Protein AF-A4C9Z6-F1 (afdb_monomer)

pLDDT: mean 84.3, std 11.51, range [42.38, 93.94]

Secondary structure (DSSP, 8-state):
-HHHHHHHHHHHHHHHHHHHHHHHHHHHHHHHHHHHSSGGGEEEEETTEEEE------

Organism: NCBI:txid87626

Mean predicted aligned error: 7.74 Å

Sequence (58 aa):
MKVKTLMIATFSLIVVGTVAEGYNLAHHEEMALSKCKTEHNIDYVDSKGFKCKTTQTP

Structure (mmCIF, N/CA/C/O backbone):
data_AF-A4C9Z6-F1
#
_entry.id   AF-A4C9Z6-F1
#
loop_
_atom_site.group_PDB
_atom_site.id
_atom_site.type_symbol
_atom_site.label_atom_id
_atom_site.label_alt_id
_atom_site.label_comp_id
_atom_site.label_asym_id
_atom_site.label_entity_id
_atom_site.label_seq_id
_atom_site.pdbx_PDB_ins_code
_atom_site.Cartn_x
_atom_site.Cartn_y
_atom_site.Cartn_z
_atom_site.occupancy
_atom_site.B_iso_or_equiv
_atom_site.auth_seq_id
_atom_site.auth_comp_id
_atom_site.auth_asym_id
_atom_site.auth_atom_id
_atom_site.pdbx_PDB_model_num
ATOM 1 N N . MET A 1 1 ? 24.440 -2.948 -29.679 1.00 59.59 1 MET A N 1
ATOM 2 C CA . MET A 1 1 ? 24.806 -2.455 -28.328 1.00 59.59 1 MET A CA 1
ATOM 3 C C . MET A 1 1 ? 23.758 -1.503 -27.753 1.00 59.59 1 MET A C 1
ATOM 5 O O . MET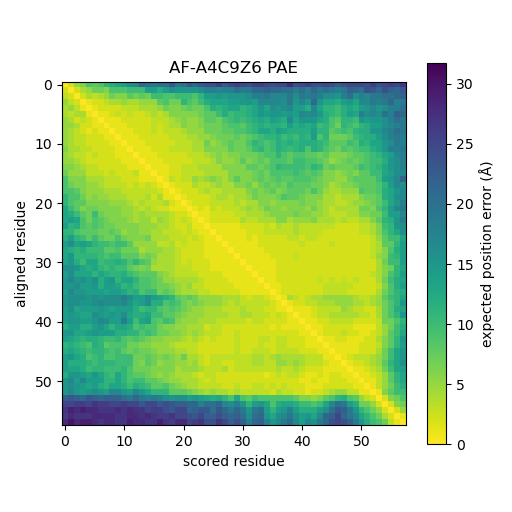 A 1 1 ? 23.249 -1.816 -26.691 1.00 59.59 1 MET A O 1
ATOM 9 N N . LYS A 1 2 ? 23.339 -0.446 -28.469 1.00 68.50 2 LYS A N 1
ATOM 10 C CA . LYS A 1 2 ? 22.331 0.537 -28.000 1.00 68.50 2 LYS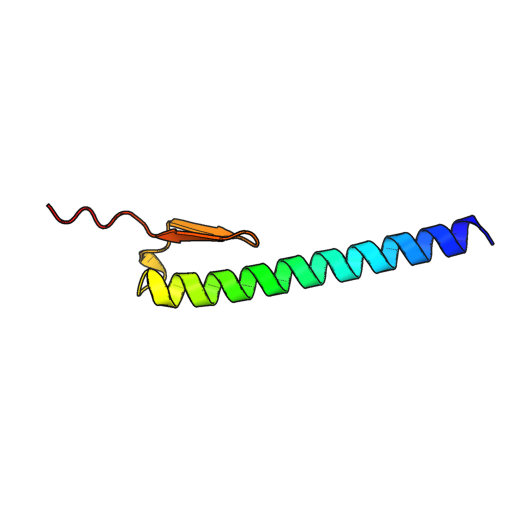 A CA 1
ATOM 11 C C . LYS A 1 2 ? 21.024 -0.072 -27.446 1.00 68.50 2 LYS A C 1
ATOM 13 O O . LYS A 1 2 ? 20.581 0.327 -26.379 1.00 68.50 2 LYS A O 1
ATOM 18 N N . VAL A 1 3 ? 20.461 -1.089 -28.110 1.00 76.00 3 VAL A N 1
ATOM 19 C CA . VAL A 1 3 ? 19.223 -1.766 -27.657 1.00 76.00 3 VAL A CA 1
ATOM 20 C C . VAL A 1 3 ? 19.436 -2.596 -26.384 1.00 76.00 3 VAL A C 1
ATOM 22 O O . VAL A 1 3 ? 18.574 -2.613 -25.514 1.00 76.00 3 VAL A O 1
ATOM 25 N N . LYS A 1 4 ? 20.603 -3.242 -26.230 1.00 77.31 4 LYS A N 1
ATOM 26 C CA . LYS A 1 4 ? 20.922 -4.028 -25.024 1.00 77.31 4 LYS A CA 1
ATOM 27 C C . LYS A 1 4 ? 21.058 -3.120 -23.799 1.00 77.31 4 LYS A C 1
ATOM 29 O O . LYS A 1 4 ? 20.534 -3.450 -22.745 1.00 77.31 4 LYS A O 1
ATOM 34 N N . THR A 1 5 ? 21.699 -1.963 -23.955 1.00 81.81 5 THR A N 1
ATOM 35 C CA . THR A 1 5 ? 21.826 -0.964 -22.884 1.00 81.81 5 THR A CA 1
ATOM 36 C C . THR A 1 5 ? 20.473 -0.367 -22.497 1.00 81.81 5 THR A C 1
ATOM 38 O O . THR A 1 5 ? 20.196 -0.237 -21.309 1.00 81.81 5 THR A O 1
ATOM 41 N N . LEU A 1 6 ? 19.611 -0.067 -23.477 1.00 88.25 6 LEU A N 1
ATOM 42 C CA . LEU A 1 6 ? 18.260 0.434 -23.215 1.00 88.25 6 LEU A CA 1
ATOM 43 C C . LEU A 1 6 ? 17.419 -0.591 -22.441 1.00 88.25 6 LEU A C 1
ATOM 45 O O . LEU A 1 6 ? 16.833 -0.245 -21.426 1.00 88.25 6 LEU A O 1
ATOM 49 N N . MET A 1 7 ? 17.433 -1.859 -22.864 1.00 87.62 7 MET A N 1
ATOM 50 C CA . MET A 1 7 ? 16.693 -2.932 -22.187 1.00 87.62 7 MET A CA 1
ATOM 51 C C . MET A 1 7 ? 17.152 -3.135 -20.741 1.00 87.62 7 MET A C 1
ATOM 53 O O . MET A 1 7 ? 16.317 -3.286 -19.855 1.00 87.62 7 MET A O 1
ATOM 57 N N . ILE A 1 8 ? 18.464 -3.100 -20.488 1.00 88.88 8 ILE A N 1
ATOM 58 C CA . ILE A 1 8 ? 19.006 -3.214 -19.127 1.00 88.88 8 ILE A CA 1
ATOM 59 C C . ILE A 1 8 ? 18.555 -2.025 -18.275 1.00 88.88 8 ILE A C 1
ATOM 61 O O . ILE A 1 8 ? 18.089 -2.227 -17.161 1.00 88.88 8 ILE A O 1
AT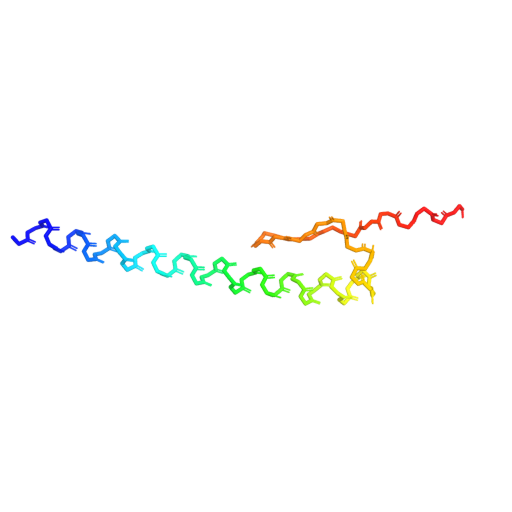OM 65 N N . ALA A 1 9 ? 18.631 -0.798 -18.797 1.00 89.38 9 ALA A N 1
ATOM 66 C CA . ALA A 1 9 ? 18.186 0.387 -18.069 1.00 89.38 9 ALA A CA 1
ATOM 67 C C . ALA A 1 9 ? 16.683 0.337 -17.739 1.00 89.38 9 ALA A C 1
ATOM 69 O O . ALA A 1 9 ? 16.293 0.618 -16.607 1.00 89.38 9 ALA A O 1
ATOM 70 N N . THR A 1 10 ? 15.843 -0.070 -18.696 1.00 89.06 10 THR A N 1
ATOM 71 C CA . THR A 1 10 ? 14.401 -0.232 -18.476 1.00 89.06 10 THR A CA 1
ATOM 72 C C . THR A 1 10 ? 14.109 -1.320 -17.446 1.00 89.06 10 THR A C 1
ATOM 74 O O . THR A 1 10 ? 13.305 -1.099 -16.546 1.00 89.06 10 THR A O 1
ATOM 77 N N . PHE A 1 11 ? 14.790 -2.466 -17.522 1.00 90.88 11 PHE A N 1
ATOM 78 C CA . PHE A 1 11 ? 14.616 -3.549 -16.556 1.00 90.88 11 PHE A CA 1
ATOM 79 C C . PHE A 1 11 ? 14.995 -3.108 -15.137 1.00 90.88 11 PHE A C 1
ATOM 81 O O . PHE A 1 11 ? 14.226 -3.315 -14.202 1.00 90.88 11 PHE A O 1
ATOM 88 N N . SER A 1 12 ? 16.130 -2.422 -14.983 1.00 90.06 12 SER A N 1
ATOM 89 C CA . SER A 1 12 ? 16.563 -1.881 -13.693 1.00 90.06 12 SER A CA 1
ATOM 90 C C . SER A 1 12 ? 15.551 -0.895 -13.106 1.00 90.06 12 SER A C 1
ATOM 92 O O . SER A 1 12 ? 15.263 -0.958 -11.914 1.00 90.06 12 SER A O 1
ATOM 94 N N . LEU A 1 13 ? 14.970 -0.014 -13.928 1.00 89.19 13 LEU A N 1
ATOM 95 C CA . LEU A 1 13 ? 13.939 0.929 -13.480 1.00 89.19 13 LEU A CA 1
ATOM 96 C C . LEU A 1 13 ? 12.665 0.218 -13.006 1.00 89.19 13 LEU A C 1
ATOM 98 O O . LEU A 1 13 ? 12.098 0.612 -11.991 1.00 89.19 13 LEU A O 1
ATOM 102 N N . ILE A 1 14 ? 12.240 -0.844 -13.696 1.00 89.94 14 ILE A N 1
ATOM 103 C CA . ILE A 1 14 ? 11.069 -1.641 -13.296 1.00 89.94 14 ILE A CA 1
ATOM 104 C C . ILE A 1 14 ? 11.324 -2.336 -11.952 1.00 89.94 14 ILE A C 1
ATOM 106 O O . ILE A 1 14 ? 10.467 -2.304 -11.069 1.00 89.94 14 ILE A O 1
ATOM 110 N N . VAL A 1 15 ? 12.509 -2.925 -11.764 1.00 88.94 15 VAL A N 1
ATOM 111 C CA . VAL A 1 15 ? 12.872 -3.583 -10.498 1.00 88.94 15 VAL A CA 1
ATOM 112 C C . VAL A 1 15 ? 12.884 -2.578 -9.345 1.00 88.94 15 VAL A C 1
ATOM 114 O O . VAL A 1 15 ? 12.284 -2.833 -8.308 1.00 88.94 15 VAL A O 1
ATOM 117 N N . VAL A 1 16 ? 13.499 -1.405 -9.519 1.00 88.38 16 VAL A N 1
ATOM 118 C CA . VAL A 1 16 ? 13.515 -0.377 -8.463 1.00 88.38 16 VAL A CA 1
ATOM 119 C C . VAL A 1 16 ? 12.105 0.149 -8.173 1.00 88.38 16 VAL A C 1
ATOM 121 O O . VAL A 1 16 ? 11.744 0.300 -7.008 1.00 88.38 16 VAL A O 1
ATOM 124 N N . GLY A 1 17 ? 11.293 0.383 -9.209 1.00 83.50 17 GLY A N 1
ATOM 125 C CA . GLY A 1 17 ? 9.916 0.857 -9.056 1.00 83.50 17 GLY A CA 1
ATOM 126 C C . GLY A 1 17 ? 9.030 -0.122 -8.281 1.00 83.50 17 GLY A C 1
ATOM 127 O O . GLY A 1 17 ? 8.365 0.278 -7.331 1.00 83.50 17 GLY A O 1
ATOM 128 N N . THR A 1 18 ? 9.081 -1.410 -8.628 1.00 81.56 18 THR A N 1
ATOM 129 C CA . THR A 1 18 ? 8.298 -2.461 -7.946 1.00 81.56 18 THR A CA 1
ATOM 130 C C . THR A 1 18 ? 8.716 -2.656 -6.489 1.00 81.56 18 THR A C 1
ATOM 132 O O . THR A 1 18 ? 7.864 -2.814 -5.617 1.00 81.56 18 THR A O 1
ATOM 135 N N . VAL A 1 19 ? 10.019 -2.586 -6.195 1.00 83.31 19 VAL A N 1
ATOM 136 C CA . VAL A 1 19 ? 10.519 -2.645 -4.815 1.00 83.31 19 VAL A CA 1
ATOM 137 C C . VAL A 1 19 ? 10.029 -1.440 -4.008 1.00 83.31 19 VAL A C 1
ATOM 139 O O . VAL A 1 19 ? 9.552 -1.615 -2.890 1.00 83.31 19 VAL A O 1
ATOM 142 N N . ALA A 1 20 ? 10.084 -0.229 -4.571 1.00 82.25 20 ALA A N 1
ATOM 143 C CA . ALA A 1 20 ? 9.602 0.977 -3.897 1.00 82.25 20 ALA A CA 1
ATOM 144 C C . ALA A 1 20 ? 8.094 0.921 -3.589 1.00 82.25 20 ALA A C 1
ATOM 146 O O . ALA A 1 20 ? 7.684 1.285 -2.487 1.00 82.25 20 ALA A O 1
ATOM 147 N N . GLU A 1 21 ? 7.272 0.422 -4.519 1.00 80.50 21 GLU A N 1
ATOM 148 C CA . GLU A 1 21 ? 5.838 0.214 -4.276 1.00 80.50 21 GLU A CA 1
ATOM 149 C C . GLU A 1 21 ? 5.583 -0.779 -3.136 1.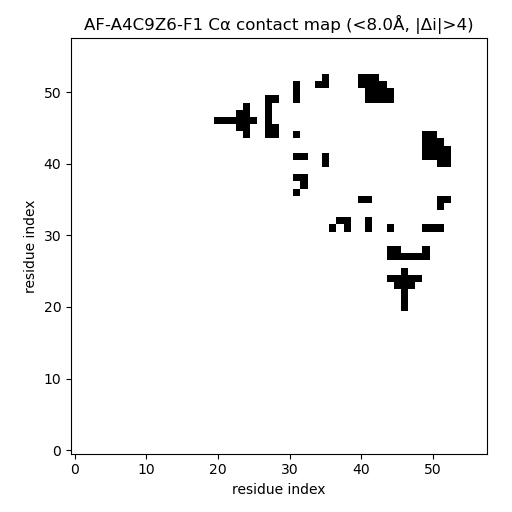00 80.50 21 GLU A C 1
ATOM 151 O O . GLU A 1 21 ? 4.731 -0.517 -2.287 1.00 80.50 21 GLU A O 1
ATOM 156 N N . GLY A 1 22 ? 6.347 -1.875 -3.075 1.00 82.56 22 GLY A N 1
ATOM 157 C CA . GLY A 1 22 ? 6.251 -2.860 -1.996 1.00 82.56 22 GLY A CA 1
ATOM 158 C C . GLY A 1 22 ? 6.631 -2.294 -0.624 1.00 82.56 22 GLY A C 1
ATOM 159 O O . GLY A 1 22 ? 5.915 -2.523 0.349 1.00 82.56 22 GLY A O 1
ATOM 160 N N . TYR A 1 23 ? 7.713 -1.511 -0.539 1.00 82.50 23 TYR A N 1
ATOM 161 C CA . TYR A 1 23 ? 8.108 -0.845 0.710 1.00 82.50 23 TYR A CA 1
ATOM 162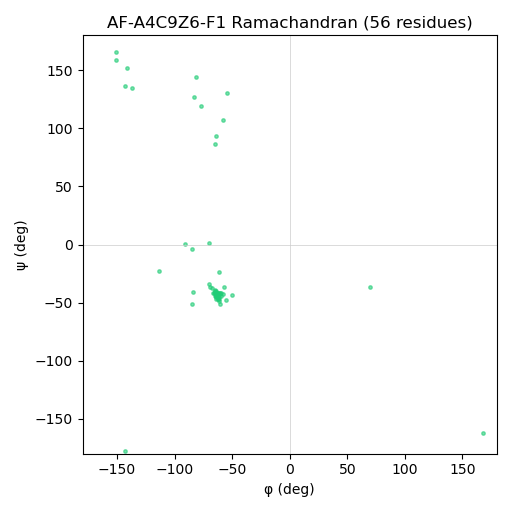 C C . TYR A 1 23 ? 7.061 0.163 1.186 1.00 82.50 23 TYR A C 1
ATOM 164 O O . TYR A 1 23 ? 6.742 0.196 2.375 1.00 82.50 23 TYR A O 1
ATOM 172 N N . ASN A 1 24 ? 6.507 0.963 0.272 1.00 85.94 24 ASN A N 1
ATOM 173 C CA . ASN A 1 24 ? 5.461 1.914 0.632 1.00 85.94 24 ASN A CA 1
ATOM 174 C C . ASN A 1 24 ? 4.192 1.196 1.097 1.00 85.94 24 ASN A C 1
ATOM 176 O O . ASN A 1 24 ? 3.596 1.616 2.084 1.00 85.94 24 ASN A O 1
ATOM 180 N N . LEU A 1 25 ? 3.802 0.102 0.434 1.00 89.06 25 LEU A N 1
ATOM 181 C CA . LEU A 1 25 ? 2.646 -0.697 0.838 1.00 89.06 25 LEU A CA 1
ATOM 182 C C . LEU A 1 25 ? 2.821 -1.260 2.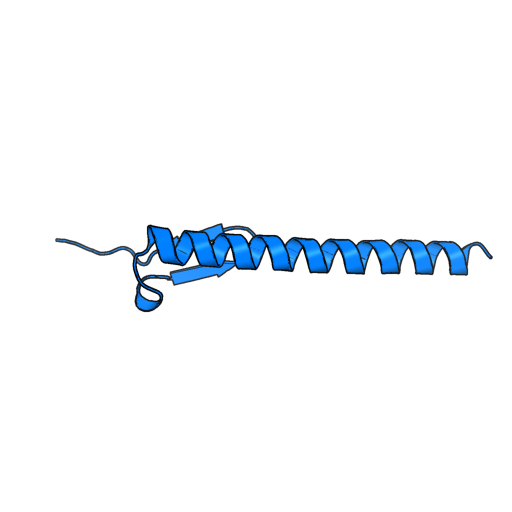251 1.00 89.06 25 LEU A C 1
ATOM 184 O O . LEU A 1 25 ? 1.967 -1.022 3.098 1.00 89.06 25 LEU A O 1
ATOM 188 N N . ALA A 1 26 ? 3.948 -1.922 2.528 1.00 88.75 26 ALA A N 1
ATOM 189 C CA . ALA A 1 26 ? 4.229 -2.480 3.851 1.00 88.75 26 ALA A CA 1
ATOM 190 C C . ALA A 1 26 ? 4.212 -1.392 4.940 1.00 88.75 26 ALA A C 1
ATOM 192 O O . ALA A 1 26 ? 3.617 -1.561 6.002 1.00 88.75 26 ALA A O 1
ATOM 193 N N . HIS A 1 27 ? 4.798 -0.227 4.654 1.00 90.38 27 HIS A N 1
ATOM 194 C CA . HIS A 1 27 ? 4.776 0.901 5.581 1.00 90.38 27 HIS A CA 1
ATOM 195 C C . HIS A 1 27 ? 3.356 1.445 5.821 1.00 90.38 27 HIS A C 1
ATOM 197 O O . HIS A 1 27 ? 2.993 1.796 6.948 1.00 90.38 27 HIS A O 1
ATOM 203 N N . HIS A 1 28 ? 2.527 1.515 4.778 1.00 90.62 28 HIS A N 1
ATOM 204 C CA . HIS A 1 28 ? 1.135 1.933 4.908 1.00 90.62 28 HIS A CA 1
ATOM 205 C C . HIS A 1 28 ? 0.279 0.898 5.641 1.00 90.62 28 HIS A C 1
ATOM 207 O O . HIS A 1 28 ? -0.593 1.308 6.404 1.00 90.62 28 HIS A O 1
ATOM 213 N N . GLU A 1 29 ? 0.549 -0.398 5.491 1.00 90.38 29 GLU A N 1
ATOM 214 C CA . GLU A 1 29 ? -0.086 -1.470 6.269 1.00 90.38 29 GLU A CA 1
ATOM 215 C C . GLU A 1 29 ? 0.220 -1.329 7.761 1.00 90.38 29 GLU A C 1
ATOM 217 O O . GLU A 1 29 ? -0.704 -1.299 8.578 1.00 90.38 29 GLU A O 1
ATOM 222 N N . GLU A 1 30 ? 1.489 -1.129 8.127 1.00 91.25 30 GLU A N 1
ATOM 223 C CA . GLU A 1 30 ? 1.897 -0.896 9.517 1.00 91.25 30 GLU A CA 1
ATOM 224 C C . GLU A 1 30 ? 1.221 0.348 10.115 1.00 91.25 30 GLU A C 1
ATOM 226 O O . GLU A 1 30 ? 0.700 0.322 11.239 1.00 91.25 30 GLU A O 1
ATOM 231 N N . MET A 1 31 ? 1.178 1.450 9.358 1.00 89.69 31 MET A N 1
ATOM 232 C CA . MET A 1 31 ? 0.495 2.666 9.800 1.00 89.69 31 MET A CA 1
ATOM 233 C C . MET A 1 31 ? -1.024 2.487 9.894 1.00 89.69 31 MET A C 1
ATOM 235 O O . MET A 1 31 ? -1.633 3.018 10.828 1.00 89.69 31 MET A O 1
ATOM 239 N N . ALA A 1 32 ? -1.638 1.738 8.977 1.00 91.31 32 ALA A N 1
ATOM 240 C CA . ALA A 1 32 ? -3.067 1.447 8.989 1.00 91.31 32 ALA A CA 1
ATOM 241 C C . ALA A 1 32 ? -3.455 0.626 10.221 1.00 91.31 32 ALA A C 1
ATOM 243 O O . ALA A 1 32 ? -4.384 0.997 10.936 1.00 91.31 32 ALA A O 1
ATOM 244 N N . LEU A 1 33 ? -2.697 -0.428 10.528 1.00 91.38 33 LEU A N 1
ATOM 245 C CA . LEU A 1 33 ? -2.844 -1.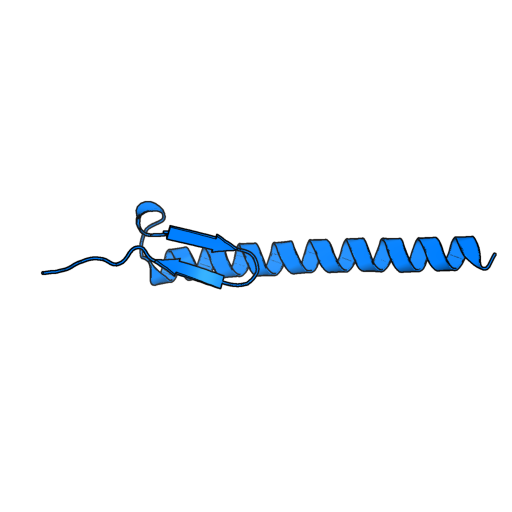229 11.745 1.00 91.38 33 LEU A CA 1
ATOM 246 C C . LEU A 1 33 ? -2.755 -0.360 13.007 1.00 91.38 33 LEU A C 1
ATOM 248 O O . LEU A 1 33 ? -3.625 -0.424 13.878 1.00 91.38 33 LEU A O 1
ATOM 252 N N . SER A 1 34 ? -1.746 0.512 13.071 1.00 91.31 34 SER A N 1
ATOM 253 C CA . SER A 1 34 ? -1.534 1.425 14.199 1.00 91.31 34 SER A CA 1
ATOM 254 C C . SER A 1 34 ? -2.678 2.435 14.372 1.00 91.31 34 SER A C 1
ATOM 256 O O . SER A 1 34 ? -3.141 2.685 15.487 1.00 91.31 34 SER A O 1
ATOM 258 N N . LYS A 1 35 ? -3.188 3.009 13.275 1.00 90.00 35 LYS A N 1
ATOM 259 C CA . LYS A 1 35 ? -4.206 4.075 13.306 1.00 90.00 35 LYS A CA 1
ATOM 260 C C . LYS A 1 35 ? -5.634 3.547 13.419 1.00 90.00 35 LYS A C 1
ATOM 262 O O . LYS A 1 35 ? -6.427 4.115 14.169 1.00 90.00 35 LYS A O 1
ATOM 267 N N . CYS A 1 36 ? -5.964 2.471 12.710 1.00 89.81 36 CYS A N 1
ATOM 268 C CA . CYS A 1 36 ? -7.295 1.863 12.718 1.00 89.81 36 CYS A CA 1
ATOM 269 C C . CYS A 1 36 ? -7.489 0.878 13.889 1.00 89.81 36 CYS A C 1
ATOM 271 O O . CYS A 1 36 ? -8.600 0.389 14.110 1.00 89.81 36 CYS A O 1
ATOM 273 N N . LYS A 1 37 ? -6.433 0.638 14.683 1.00 87.06 37 LYS A N 1
ATOM 274 C CA . LYS A 1 37 ? -6.343 -0.249 15.860 1.00 87.06 37 LYS A CA 1
ATOM 275 C C . LYS A 1 37 ? -6.410 -1.745 15.550 1.00 87.06 37 LYS A C 1
ATOM 277 O O . LYS A 1 37 ? -5.769 -2.525 16.244 1.00 87.06 37 LYS A O 1
ATOM 282 N N . THR A 1 38 ? -7.208 -2.152 14.566 1.00 86.94 38 THR A N 1
ATOM 283 C CA . THR A 1 38 ? -7.386 -3.553 14.160 1.00 86.94 38 THR A CA 1
ATOM 284 C C . THR A 1 38 ? -7.501 -3.650 12.638 1.00 86.94 38 THR A C 1
ATOM 2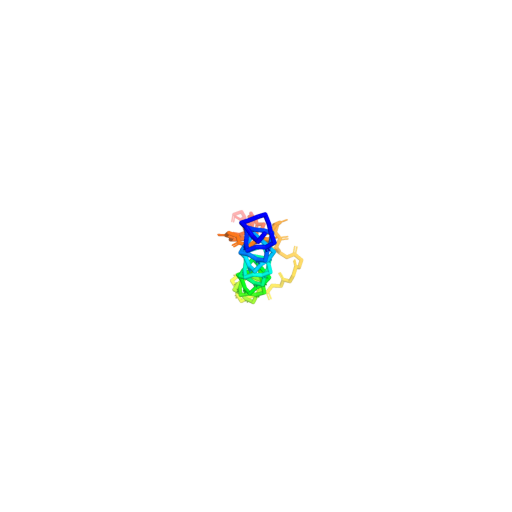86 O O . THR A 1 38 ? -8.009 -2.724 12.002 1.00 86.94 38 THR A O 1
ATOM 289 N N . GLU A 1 39 ? -7.095 -4.783 12.051 1.00 85.38 39 GLU A N 1
ATOM 290 C CA . GLU A 1 39 ? -7.260 -5.038 10.606 1.00 85.38 39 GLU A CA 1
ATOM 291 C C . GLU A 1 39 ? -8.718 -4.947 10.154 1.00 85.38 39 GLU A C 1
ATOM 293 O O . GLU A 1 39 ? -9.013 -4.415 9.088 1.00 85.38 39 GLU A O 1
ATOM 298 N N . HIS A 1 40 ? -9.664 -5.387 10.988 1.00 87.75 40 HIS A N 1
ATOM 299 C CA . HIS A 1 40 ? -11.091 -5.319 10.664 1.00 87.75 40 HIS A CA 1
ATOM 300 C C . HIS A 1 40 ? -11.611 -3.892 10.452 1.00 87.75 40 HIS A C 1
ATOM 302 O O . HIS A 1 40 ? -12.619 -3.714 9.758 1.00 87.75 40 HIS A O 1
ATOM 308 N N . ASN A 1 41 ? -10.935 -2.893 11.021 1.00 90.06 41 ASN A N 1
ATOM 309 C CA . ASN A 1 41 ? -11.275 -1.481 10.886 1.00 90.06 41 ASN A CA 1
ATOM 310 C C . ASN A 1 41 ? -10.568 -0.804 9.704 1.00 90.06 41 ASN A C 1
ATOM 312 O O . ASN A 1 41 ? -10.781 0.388 9.494 1.00 90.06 41 ASN A O 1
ATOM 316 N N . ILE A 1 42 ? -9.747 -1.518 8.933 1.00 91.75 42 ILE A N 1
ATOM 317 C CA . ILE A 1 42 ? -9.141 -1.005 7.701 1.00 91.75 42 ILE A CA 1
ATOM 318 C C . ILE A 1 42 ? -10.160 -1.175 6.561 1.00 91.75 42 ILE A C 1
ATOM 320 O O . ILE A 1 42 ? -10.733 -2.249 6.380 1.00 91.75 42 ILE A O 1
ATOM 324 N N . ASP A 1 43 ? -10.450 -0.087 5.843 1.00 93.94 43 ASP A N 1
ATOM 325 C CA . ASP A 1 43 ? -11.321 -0.062 4.653 1.00 93.94 43 ASP A CA 1
ATOM 326 C C . ASP A 1 43 ? -10.503 -0.435 3.409 1.00 93.94 43 ASP A C 1
ATOM 328 O O . ASP A 1 43 ? -10.840 -1.368 2.685 1.00 93.94 43 ASP A O 1
ATOM 332 N N . TYR A 1 44 ? -9.365 0.242 3.226 1.00 92.19 44 TYR A N 1
ATOM 333 C CA . TYR A 1 44 ? -8.349 -0.111 2.239 1.00 92.19 44 TYR A CA 1
ATOM 334 C C . TYR A 1 44 ? -6.952 0.317 2.702 1.00 92.19 44 TYR A C 1
ATOM 336 O O . TYR A 1 44 ? -6.807 1.237 3.515 1.00 92.19 44 TYR A O 1
ATOM 344 N N . VAL A 1 45 ? -5.936 -0.321 2.124 1.00 92.25 45 VAL A N 1
ATOM 345 C CA . VAL A 1 45 ? -4.525 0.064 2.205 1.00 92.25 45 VAL A CA 1
ATOM 346 C C . VAL A 1 45 ? -3.851 -0.217 0.862 1.00 92.25 45 VAL A C 1
ATOM 348 O O . VAL A 1 45 ? -4.121 -1.239 0.235 1.00 92.25 45 VAL A O 1
ATOM 351 N N . ASP A 1 46 ? -3.033 0.718 0.391 1.00 91.69 46 ASP A N 1
ATOM 352 C CA . ASP A 1 46 ? -2.250 0.608 -0.835 1.00 91.69 46 ASP A CA 1
ATOM 353 C C . ASP A 1 46 ? -0.868 1.280 -0.674 1.00 91.69 46 ASP A C 1
ATOM 355 O O . ASP A 1 46 ? -0.520 1.797 0.388 1.00 91.69 46 ASP A O 1
ATOM 359 N N . SER A 1 47 ? -0.058 1.290 -1.737 1.00 86.25 47 SER A N 1
ATOM 360 C CA . SER A 1 47 ? 1.278 1.909 -1.739 1.00 86.25 47 SER A CA 1
ATOM 361 C C . SER A 1 47 ? 1.270 3.446 -1.682 1.00 86.25 47 SER A C 1
ATOM 363 O O . SER A 1 47 ? 2.335 4.064 -1.723 1.00 86.25 47 SER A O 1
ATOM 365 N N . LYS A 1 48 ? 0.094 4.079 -1.616 1.00 86.88 48 LYS A N 1
ATOM 366 C CA . LYS A 1 48 ? -0.089 5.534 -1.530 1.00 86.88 48 LYS A CA 1
ATOM 367 C C . LYS A 1 48 ? -0.696 5.963 -0.194 1.00 86.88 48 LYS A C 1
ATOM 369 O O . LYS A 1 48 ? -0.557 7.130 0.179 1.00 86.88 48 LYS A O 1
ATOM 374 N N . GLY A 1 49 ? -1.394 5.073 0.509 1.00 88.88 49 GLY A N 1
ATOM 375 C CA . GLY A 1 49 ? -2.000 5.360 1.800 1.00 88.88 49 GLY A CA 1
ATOM 376 C C . GLY A 1 49 ? -2.986 4.298 2.272 1.00 88.88 49 GLY A C 1
ATOM 377 O O . GLY A 1 49 ? -3.007 3.163 1.813 1.00 88.88 49 GLY A O 1
ATOM 378 N N . PHE A 1 50 ? -3.826 4.677 3.229 1.00 92.69 50 PHE A N 1
ATOM 379 C CA . PHE A 1 50 ? -4.858 3.810 3.790 1.00 92.69 50 PHE A CA 1
ATOM 380 C C . PHE A 1 50 ? -6.044 4.633 4.278 1.00 92.69 50 PHE A C 1
ATOM 382 O O . PHE A 1 50 ? -5.949 5.849 4.475 1.00 92.69 50 PHE A O 1
ATOM 389 N N . LYS A 1 51 ? -7.160 3.953 4.532 1.00 92.00 51 LYS A N 1
ATOM 390 C CA . LYS A 1 51 ? -8.346 4.542 5.148 1.00 92.00 51 LYS A CA 1
ATOM 391 C C . LYS A 1 51 ? -8.917 3.596 6.189 1.00 92.00 51 LYS A C 1
ATOM 393 O O . LYS A 1 51 ? -9.087 2.406 5.937 1.00 92.00 51 LYS A O 1
ATOM 398 N N . CYS A 1 52 ? -9.252 4.142 7.353 1.00 91.62 52 CYS A N 1
ATOM 399 C CA . CYS A 1 52 ? -10.024 3.412 8.347 1.00 91.62 52 CYS A CA 1
ATOM 400 C C . CYS A 1 52 ? -11.509 3.475 7.991 1.00 91.62 52 CYS A C 1
ATOM 402 O O . CYS A 1 52 ? -12.010 4.512 7.543 1.00 91.62 52 CYS A O 1
ATOM 404 N N . LYS A 1 53 ? -12.233 2.390 8.258 1.00 91.00 53 LYS A N 1
ATOM 405 C CA . LYS A 1 53 ? -13.690 2.410 8.298 1.00 91.00 53 LYS A CA 1
ATOM 406 C C . LYS A 1 53 ? -14.102 3.500 9.276 1.00 91.00 53 LYS A C 1
ATOM 408 O O . LYS A 1 53 ? -13.578 3.577 10.387 1.00 91.00 53 LYS A O 1
ATOM 413 N N . THR A 1 54 ? -15.012 4.370 8.856 1.00 75.81 54 THR A N 1
ATOM 414 C CA . THR A 1 54 ? -15.634 5.331 9.764 1.00 75.81 54 THR A CA 1
ATOM 415 C C . THR A 1 54 ? -16.294 4.546 10.885 1.00 75.81 54 THR A C 1
ATOM 417 O O . THR A 1 54 ? -17.330 3.919 10.663 1.00 75.81 54 THR A O 1
ATOM 420 N N . THR A 1 55 ? -15.710 4.572 12.082 1.00 61.28 55 THR A N 1
ATOM 421 C CA . THR A 1 55 ? -16.445 4.234 13.294 1.00 61.28 55 THR A CA 1
ATOM 422 C C . THR A 1 55 ? -17.516 5.307 13.417 1.00 61.28 55 THR A C 1
ATOM 424 O O . THR A 1 55 ? -17.246 6.409 13.889 1.00 61.28 55 THR A O 1
ATOM 427 N N . GLN A 1 56 ? -18.709 5.038 12.887 1.00 46.59 56 GLN A N 1
ATOM 428 C CA . GLN A 1 56 ? -19.895 5.797 13.249 1.00 46.59 56 GLN A CA 1
ATOM 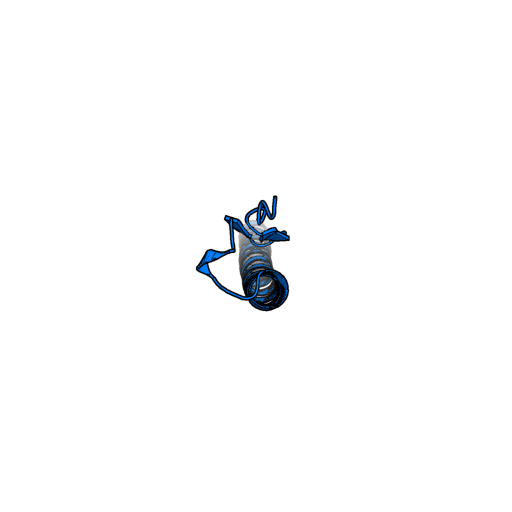429 C C . GLN A 1 56 ? -20.132 5.511 14.731 1.00 46.59 56 GLN A C 1
ATOM 431 O O . GLN A 1 56 ? -20.805 4.551 15.094 1.00 46.59 56 GLN A O 1
ATOM 436 N N . THR A 1 57 ? -19.486 6.288 15.591 1.00 45.31 57 THR A N 1
ATOM 437 C CA . THR A 1 57 ? -19.958 6.460 16.957 1.00 45.31 57 THR A CA 1
ATOM 438 C C . THR A 1 57 ? -21.135 7.434 16.849 1.00 45.31 57 THR A C 1
ATOM 440 O O . THR A 1 57 ? -20.919 8.518 16.296 1.00 45.31 57 THR A O 1
ATOM 443 N N . PRO A 1 58 ? -22.361 7.050 17.247 1.00 42.38 58 PRO A N 1
ATOM 444 C CA . PRO A 1 58 ? -23.483 7.983 17.329 1.00 42.38 58 PRO A CA 1
ATOM 445 C C . PRO A 1 58 ? -23.196 9.138 18.295 1.00 42.38 58 PRO A C 1
ATOM 447 O O . PRO A 1 58 ? -22.384 8.944 19.232 1.00 42.38 58 PRO A O 1
#

Radius of gyration: 18.01 Å; Cα contacts (8 Å, |Δi|>4): 51; chains: 1; bounding box: 48×13×46 Å

Solvent-accessible surface area (backbone atoms only — not comparable to full-atom values): 3286 Å² total; per-residue (Å²): 109,73,67,62,55,50,52,51,54,53,50,53,51,50,54,54,50,55,52,51,43,49,53,36,25,54,53,24,47,55,49,38,36,69,72,39,69,36,71,87,30,47,67,48,68,39,57,87,40,60,42,57,51,78,78,81,71,130

Foldseek 3Di:
DVVVVVVVVVVVVVVVVVVLQVVLQVVQVVVQCVPLVHPVQWPDTGSVHTDGNPPPPD